Protein AF-A0A7J2SA37-F1 (afdb_monomer_lite)

Radius of gyration: 18.4 Å; chains: 1; bounding box: 46×24×51 Å

Structure (mmCIF, N/CA/C/O backbone):
data_AF-A0A7J2SA37-F1
#
_entry.id   AF-A0A7J2SA37-F1
#
loop_
_atom_site.group_PDB
_atom_site.id
_atom_site.type_symbol
_atom_site.label_atom_id
_atom_site.label_alt_id
_atom_site.label_comp_id
_atom_site.label_asym_id
_atom_site.label_entity_id
_atom_site.label_seq_id
_atom_site.pdbx_PDB_ins_code
_atom_site.Cartn_x
_atom_site.Cartn_y
_atom_site.Cartn_z
_atom_site.occupancy
_atom_site.B_iso_or_equiv
_atom_site.auth_seq_id
_atom_site.auth_comp_id
_atom_site.auth_asym_id
_atom_site.auth_atom_id
_atom_site.pdbx_PDB_model_num
ATOM 1 N N . MET A 1 1 ? 3.143 8.177 12.112 1.00 47.97 1 MET A N 1
ATOM 2 C CA . MET A 1 1 ? 1.695 8.101 11.837 1.00 47.97 1 MET A CA 1
ATOM 3 C C . MET A 1 1 ? 0.975 8.047 13.164 1.00 47.97 1 MET A C 1
ATOM 5 O O . MET A 1 1 ? 1.439 7.339 14.052 1.00 47.97 1 MET A O 1
ATOM 9 N N . ASP A 1 2 ? -0.107 8.806 13.303 1.00 49.06 2 ASP A N 1
ATOM 10 C CA . ASP A 1 2 ? -0.968 8.709 14.479 1.00 49.06 2 ASP A CA 1
ATOM 11 C C . ASP A 1 2 ? -1.621 7.328 14.525 1.00 49.06 2 ASP A C 1
ATOM 13 O O . ASP A 1 2 ? -2.032 6.780 13.500 1.00 49.06 2 ASP A O 1
ATOM 17 N N . LYS A 1 3 ? -1.675 6.737 15.719 1.00 58.62 3 LYS A N 1
ATOM 18 C CA . LYS A 1 3 ? -2.232 5.398 15.917 1.00 58.62 3 LYS A CA 1
ATOM 19 C C . LYS A 1 3 ? -3.742 5.426 15.704 1.00 58.62 3 LYS A C 1
ATOM 21 O O . LYS A 1 3 ? -4.445 6.187 16.369 1.00 58.62 3 LYS A O 1
ATOM 26 N N . ILE A 1 4 ? -4.249 4.572 14.818 1.00 61.50 4 ILE A N 1
ATOM 27 C CA . ILE A 1 4 ? -5.691 4.421 14.601 1.00 61.50 4 ILE A CA 1
ATOM 28 C C . ILE A 1 4 ? -6.201 3.398 15.616 1.00 61.50 4 ILE A C 1
ATOM 30 O O . ILE A 1 4 ? -5.871 2.215 15.529 1.00 61.50 4 ILE A O 1
ATOM 34 N N . ARG A 1 5 ? -6.987 3.860 16.595 1.00 61.25 5 ARG A N 1
ATOM 35 C CA . ARG A 1 5 ? -7.649 2.995 17.580 1.00 61.25 5 ARG A CA 1
ATOM 36 C C . ARG A 1 5 ? -9.047 2.632 17.104 1.00 61.25 5 ARG A C 1
ATOM 38 O O . ARG A 1 5 ? -9.858 3.520 16.844 1.00 61.25 5 ARG A O 1
ATOM 45 N N . ILE A 1 6 ? -9.328 1.336 17.023 1.00 59.97 6 ILE A N 1
ATOM 46 C CA . ILE A 1 6 ? -10.651 0.809 16.670 1.00 59.97 6 ILE A CA 1
ATOM 47 C C . ILE A 1 6 ? -11.215 0.110 17.908 1.00 59.97 6 ILE A C 1
ATOM 49 O O . ILE A 1 6 ? -10.660 -0.902 18.328 1.00 59.97 6 ILE A O 1
ATOM 53 N N . ASP A 1 7 ? -12.290 0.656 18.491 1.00 63.59 7 ASP A N 1
ATOM 54 C CA . ASP A 1 7 ? -12.981 0.098 19.664 1.00 63.59 7 ASP A CA 1
ATOM 55 C C . ASP A 1 7 ? -14.329 -0.528 19.271 1.00 63.59 7 ASP A C 1
ATOM 57 O O . ASP A 1 7 ? -15.308 0.167 18.975 1.00 63.59 7 ASP A O 1
ATOM 61 N N . PHE A 1 8 ? -14.380 -1.861 19.315 1.00 60.81 8 PHE A N 1
ATOM 62 C CA . PHE A 1 8 ? -15.563 -2.659 18.978 1.00 60.81 8 PHE A CA 1
ATOM 63 C C . PHE A 1 8 ? -16.609 -2.759 20.102 1.00 60.81 8 PHE A C 1
ATOM 65 O O . PHE A 1 8 ? -17.672 -3.340 19.892 1.00 60.81 8 PHE A O 1
ATOM 72 N N . THR A 1 9 ? -16.336 -2.227 21.298 1.00 57.56 9 THR A N 1
ATOM 73 C CA . THR A 1 9 ? -17.247 -2.322 22.456 1.00 57.56 9 THR A CA 1
ATOM 74 C C . THR A 1 9 ? -18.183 -1.127 22.612 1.00 57.56 9 THR A C 1
ATOM 76 O O . THR A 1 9 ? -19.143 -1.189 23.386 1.00 57.56 9 THR A O 1
ATOM 79 N N . SER A 1 10 ? -17.964 -0.054 21.847 1.00 58.78 10 SER A N 1
ATOM 80 C CA . SER A 1 10 ? -18.862 1.097 21.858 1.00 58.78 10 SER A CA 1
ATOM 81 C C . SER A 1 10 ? -20.228 0.718 21.265 1.00 58.78 10 SER A C 1
ATOM 83 O O . SER A 1 10 ? -20.351 0.416 20.079 1.00 58.78 10 SER A O 1
ATOM 85 N N . LYS A 1 11 ? -21.282 0.720 22.095 1.00 56.16 11 LYS A N 1
ATOM 86 C CA . LYS A 1 11 ? -22.681 0.598 21.647 1.00 56.16 11 LYS A CA 1
ATOM 87 C C . LYS A 1 11 ? -23.066 1.872 20.890 1.00 56.16 11 LYS A C 1
ATOM 89 O O . LYS A 1 11 ? -23.683 2.771 21.456 1.00 56.16 11 LYS A O 1
ATOM 94 N N . ARG A 1 12 ? -22.627 1.996 19.638 1.00 63.59 12 ARG A N 1
ATOM 95 C CA . ARG A 1 12 ? -22.960 3.147 18.793 1.00 63.59 12 ARG A CA 1
ATOM 96 C C . ARG A 1 12 ? -24.365 2.980 18.229 1.00 63.59 12 ARG A C 1
ATOM 98 O O . ARG A 1 12 ? -24.731 1.903 17.767 1.00 63.59 12 ARG A O 1
ATOM 105 N N . THR A 1 13 ? -25.142 4.058 18.290 1.00 73.50 13 THR A N 1
ATOM 106 C CA . THR A 1 13 ? -26.390 4.198 17.536 1.00 73.50 13 THR A CA 1
ATOM 107 C C . THR A 1 13 ? -26.090 4.131 16.036 1.00 73.50 13 THR A C 1
ATOM 109 O O . THR A 1 13 ? -24.945 4.315 15.625 1.00 73.50 13 THR A O 1
ATOM 112 N N . GLU A 1 14 ? -27.098 3.887 15.205 1.00 72.62 14 GLU A N 1
ATOM 113 C CA . GLU A 1 14 ? -26.954 3.815 13.742 1.00 72.62 14 GLU A CA 1
ATOM 114 C C . GLU A 1 14 ? -26.280 5.079 13.164 1.00 72.62 14 GLU A C 1
ATOM 116 O O . GLU A 1 14 ? -25.298 4.991 12.428 1.00 72.62 14 GLU A O 1
ATOM 121 N N . ALA A 1 15 ? -26.675 6.261 13.652 1.00 74.62 15 ALA A N 1
ATOM 122 C CA . ALA A 1 15 ? -26.016 7.535 13.345 1.00 74.62 15 ALA A CA 1
ATOM 123 C C . ALA A 1 15 ? -24.541 7.592 13.804 1.00 74.62 15 ALA A C 1
ATOM 125 O O . ALA A 1 15 ? -23.693 8.213 13.164 1.00 74.62 15 ALA A O 1
ATOM 126 N N . GLY A 1 16 ? -24.210 6.928 14.914 1.00 73.12 16 GLY A N 1
ATOM 127 C CA . GLY A 1 16 ? -22.840 6.802 15.404 1.00 73.12 16 GLY A CA 1
ATOM 128 C C . GLY A 1 16 ? -21.969 5.886 14.541 1.00 73.12 16 GLY A C 1
ATOM 129 O O . GLY A 1 16 ? -20.765 6.124 14.458 1.00 73.12 16 GLY A O 1
ATOM 130 N N . TRP A 1 17 ? -22.554 4.875 13.893 1.00 75.75 17 TRP A N 1
ATOM 131 C CA . TRP A 1 17 ? -21.869 4.033 12.907 1.00 75.75 17 TRP A CA 1
ATOM 132 C C . TRP A 1 17 ? -21.627 4.774 11.599 1.00 75.75 17 TRP A C 1
ATOM 134 O O . TRP A 1 17 ? -20.517 4.720 11.074 1.00 75.75 17 TRP A O 1
ATOM 144 N N . GLN A 1 18 ? -22.620 5.525 11.126 1.00 78.12 18 GLN A N 1
ATOM 145 C CA . GLN A 1 18 ? -22.490 6.331 9.916 1.00 78.12 18 GLN A CA 1
ATOM 146 C C . GLN A 1 18 ? -21.368 7.366 10.050 1.00 78.12 18 GLN A C 1
ATOM 148 O O . GLN A 1 18 ? -20.489 7.426 9.200 1.00 78.12 18 GLN A O 1
ATOM 153 N N . LYS A 1 19 ? -21.293 8.070 11.189 1.00 77.19 19 LYS A N 1
ATOM 154 C CA . LYS A 1 19 ? -20.197 9.013 11.461 1.00 77.19 19 LYS A CA 1
ATOM 155 C C . LYS A 1 19 ? -18.812 8.352 11.455 1.00 77.19 19 LYS A C 1
ATOM 157 O O . LYS A 1 19 ? -17.853 8.944 10.979 1.00 77.19 19 LYS A O 1
ATOM 162 N N . VAL A 1 20 ? -18.692 7.129 11.979 1.00 73.69 20 VAL A N 1
ATOM 163 C CA . VAL A 1 20 ? -17.417 6.386 11.962 1.00 73.69 20 VAL A CA 1
ATOM 164 C C . VAL A 1 20 ? -17.034 5.986 10.546 1.00 73.69 20 VAL A C 1
ATOM 166 O O . VAL A 1 20 ? -15.860 6.072 10.197 1.00 73.69 20 VAL A O 1
ATOM 169 N N . LEU A 1 21 ? -18.003 5.545 9.744 1.00 76.06 21 LEU A N 1
ATOM 170 C CA . LEU A 1 21 ? -17.773 5.203 8.346 1.00 76.06 21 LEU A CA 1
ATOM 171 C C . LEU A 1 21 ? -17.356 6.433 7.540 1.00 76.06 21 LEU A C 1
ATOM 173 O O . LEU A 1 21 ? -16.376 6.350 6.807 1.00 76.06 21 LEU A O 1
ATOM 177 N N . ASP A 1 22 ? -18.027 7.567 7.723 1.00 82.25 22 ASP A N 1
ATOM 178 C CA . ASP A 1 22 ? -17.674 8.819 7.050 1.00 82.25 22 ASP A CA 1
ATOM 179 C C . ASP A 1 22 ? -16.264 9.282 7.445 1.00 82.25 22 ASP A C 1
ATOM 181 O O . ASP A 1 22 ? -15.434 9.545 6.575 1.00 82.25 22 ASP A O 1
ATOM 185 N N . ASP A 1 23 ? -15.944 9.287 8.745 1.00 78.06 23 ASP A N 1
ATOM 186 C CA . ASP A 1 23 ? -14.606 9.636 9.244 1.00 78.06 23 ASP A CA 1
ATOM 187 C C . ASP A 1 23 ? -13.527 8.668 8.723 1.00 78.06 23 ASP A C 1
ATOM 189 O O . ASP A 1 23 ? -12.392 9.075 8.450 1.00 78.06 23 ASP A O 1
ATOM 193 N N . PHE A 1 24 ? -13.862 7.381 8.592 1.00 75.75 24 PHE A N 1
ATOM 194 C CA . PHE A 1 24 ? -12.977 6.366 8.030 1.00 75.75 24 PHE A CA 1
ATOM 195 C C . PHE A 1 24 ? -12.726 6.627 6.545 1.00 75.75 24 PHE A C 1
ATOM 197 O O . PHE A 1 24 ? -11.572 6.776 6.144 1.00 75.75 24 PHE A O 1
ATOM 204 N N . TRP A 1 25 ? -13.778 6.742 5.733 1.00 77.69 25 TRP A N 1
ATOM 205 C CA . TRP A 1 25 ? -13.654 6.967 4.295 1.00 77.69 25 TRP A CA 1
ATOM 206 C C . TRP A 1 25 ? -12.983 8.298 3.979 1.00 77.69 25 TRP A C 1
ATOM 208 O O . TRP A 1 25 ? -12.125 8.337 3.099 1.00 77.69 25 TRP A O 1
ATOM 218 N N . TYR A 1 26 ? -13.275 9.361 4.727 1.00 82.38 26 TYR A N 1
ATOM 219 C CA . TYR A 1 26 ? -12.621 10.659 4.562 1.00 82.38 26 TYR A CA 1
ATOM 220 C C . TYR A 1 26 ? -11.098 10.576 4.758 1.00 82.38 26 TYR A C 1
ATOM 222 O O . TYR A 1 26 ? -10.339 11.224 4.040 1.00 82.38 26 TYR A O 1
ATOM 230 N N . LYS A 1 27 ? -10.629 9.738 5.690 1.00 77.44 27 LYS A N 1
ATOM 231 C CA . LYS A 1 27 ? -9.192 9.533 5.945 1.00 77.44 27 LYS A CA 1
ATOM 232 C C . LYS A 1 27 ? -8.549 8.524 4.995 1.00 77.44 27 LYS A C 1
ATOM 234 O O . LYS A 1 27 ? -7.390 8.688 4.623 1.00 77.44 27 LYS A O 1
ATOM 239 N N . VAL A 1 28 ? -9.276 7.475 4.620 1.00 77.38 28 VAL A N 1
ATOM 240 C CA . VAL A 1 28 ? -8.749 6.363 3.815 1.00 77.38 28 VAL A CA 1
ATOM 241 C C . VAL A 1 28 ? -8.738 6.690 2.326 1.00 77.38 28 VAL A C 1
ATOM 243 O O . VAL A 1 28 ? -7.785 6.330 1.641 1.00 77.38 28 VAL A O 1
ATOM 246 N N . THR A 1 29 ? -9.737 7.413 1.823 1.00 81.50 29 THR A N 1
ATOM 247 C CA . THR A 1 29 ? -9.878 7.714 0.388 1.00 81.50 29 THR A CA 1
ATOM 248 C C . THR A 1 29 ? -8.672 8.467 -0.190 1.00 81.50 29 THR A C 1
ATOM 250 O O . THR A 1 29 ? -8.140 8.017 -1.204 1.00 81.50 29 THR A O 1
ATOM 253 N N . PRO A 1 30 ? -8.149 9.543 0.434 1.00 83.44 30 PRO A N 1
ATOM 254 C CA . PRO A 1 30 ? -6.953 10.216 -0.079 1.00 83.44 30 PRO A CA 1
ATOM 255 C C . PRO A 1 30 ? -5.742 9.280 -0.129 1.00 83.44 30 PRO A C 1
ATOM 257 O O . PRO A 1 30 ? -5.001 9.265 -1.109 1.00 83.44 30 PRO A O 1
ATOM 260 N N . LYS A 1 31 ? -5.579 8.441 0.902 1.00 81.31 31 LYS A N 1
ATOM 261 C CA . LYS A 1 31 ? -4.493 7.461 0.985 1.00 81.31 31 LYS A CA 1
ATOM 262 C C . LYS A 1 31 ? -4.604 6.399 -0.108 1.00 81.31 31 LYS A C 1
ATOM 264 O O . LYS A 1 31 ? -3.591 6.004 -0.675 1.00 81.31 31 LYS A O 1
ATOM 269 N N . TRP A 1 32 ? -5.824 5.967 -0.419 1.00 79.50 32 TRP A N 1
ATOM 270 C CA . TRP A 1 32 ? -6.110 5.052 -1.519 1.00 79.50 32 TRP A CA 1
ATOM 271 C C . TRP A 1 32 ? -5.697 5.641 -2.875 1.00 79.50 32 TRP A C 1
ATOM 273 O O . TRP A 1 32 ? -4.963 4.995 -3.619 1.00 79.50 32 TRP A O 1
ATOM 283 N N . PHE A 1 33 ? -6.082 6.885 -3.178 1.00 83.62 33 PHE A N 1
ATOM 284 C CA . PHE A 1 33 ? -5.676 7.548 -4.426 1.00 83.62 33 PHE A CA 1
ATOM 285 C C . PHE A 1 33 ? -4.166 7.796 -4.515 1.00 83.62 33 PHE A C 1
ATOM 287 O O . PHE A 1 33 ? -3.577 7.682 -5.592 1.00 83.62 33 PHE A O 1
ATOM 294 N N . GLU A 1 34 ? -3.515 8.089 -3.392 1.00 85.56 34 GLU A N 1
ATOM 295 C CA . GLU A 1 34 ? -2.056 8.196 -3.338 1.00 85.56 34 GLU A CA 1
ATOM 296 C C . GLU A 1 34 ? -1.389 6.854 -3.682 1.00 85.56 34 GLU A C 1
ATOM 298 O O . GLU A 1 34 ? -0.475 6.817 -4.505 1.00 85.56 34 GLU A O 1
ATOM 303 N N . LEU A 1 35 ? -1.892 5.743 -3.132 1.00 82.69 35 LEU A N 1
ATOM 304 C CA . LEU A 1 35 ? -1.406 4.400 -3.460 1.00 82.69 35 LEU A CA 1
ATOM 305 C C . LEU A 1 35 ? -1.613 4.063 -4.941 1.00 82.69 35 LEU A C 1
ATOM 307 O O . LEU A 1 35 ? -0.688 3.561 -5.576 1.00 82.69 35 LEU A O 1
ATOM 311 N N . LEU A 1 36 ? -2.776 4.389 -5.512 1.00 83.38 36 LEU A N 1
ATOM 312 C CA . LEU A 1 36 ? -3.019 4.221 -6.949 1.00 83.38 36 LEU A CA 1
ATOM 313 C C . LEU A 1 36 ? -2.023 5.023 -7.793 1.00 83.38 36 LEU A C 1
ATOM 315 O O . LEU A 1 36 ? -1.507 4.517 -8.785 1.00 83.38 36 LEU A O 1
ATOM 319 N N . THR A 1 37 ? -1.698 6.248 -7.377 1.00 85.94 37 THR A N 1
ATOM 320 C CA . THR A 1 37 ? -0.701 7.079 -8.068 1.00 85.94 37 THR A CA 1
ATOM 321 C C . THR A 1 37 ? 0.676 6.413 -8.059 1.00 85.94 37 THR A C 1
ATOM 323 O O . THR A 1 37 ? 1.364 6.402 -9.078 1.00 85.94 37 THR A O 1
ATOM 326 N N . TRP A 1 38 ? 1.078 5.812 -6.936 1.00 85.44 38 TRP A N 1
ATOM 327 C CA . TRP A 1 38 ? 2.356 5.100 -6.843 1.00 85.44 38 TRP A CA 1
ATOM 328 C C . TRP A 1 38 ? 2.385 3.869 -7.752 1.00 85.44 38 TRP A C 1
ATOM 330 O O . TRP A 1 38 ? 3.399 3.622 -8.400 1.00 85.44 38 TRP A O 1
ATOM 340 N N . VAL A 1 39 ? 1.273 3.134 -7.846 1.00 83.75 39 VAL A N 1
ATOM 341 C CA . VAL A 1 39 ? 1.138 1.986 -8.758 1.00 83.75 39 VAL A CA 1
ATOM 342 C C . VAL A 1 39 ? 1.238 2.419 -10.218 1.00 83.75 39 VAL A C 1
ATOM 344 O O . VAL A 1 39 ? 1.983 1.811 -10.977 1.00 83.75 39 VAL A O 1
ATOM 347 N N . LEU A 1 40 ? 0.581 3.512 -10.606 1.00 85.06 40 LEU A N 1
ATOM 348 C CA . LEU A 1 40 ? 0.684 4.043 -11.970 1.00 85.06 40 LEU A CA 1
ATOM 349 C C . LEU A 1 40 ? 2.119 4.449 -12.331 1.00 85.06 40 LEU A C 1
ATOM 351 O O . LEU A 1 40 ? 2.578 4.189 -13.442 1.00 85.06 40 LEU A O 1
ATOM 355 N N . ILE A 1 41 ? 2.847 5.060 -11.393 1.00 86.88 41 ILE A N 1
ATOM 356 C CA . ILE A 1 41 ? 4.259 5.417 -11.590 1.00 86.88 41 ILE A CA 1
ATOM 357 C C . ILE A 1 41 ? 5.118 4.155 -11.744 1.00 86.88 41 ILE A C 1
ATOM 359 O O . ILE A 1 41 ? 5.953 4.092 -12.647 1.00 86.88 41 ILE A O 1
ATOM 363 N N . LEU A 1 42 ? 4.912 3.151 -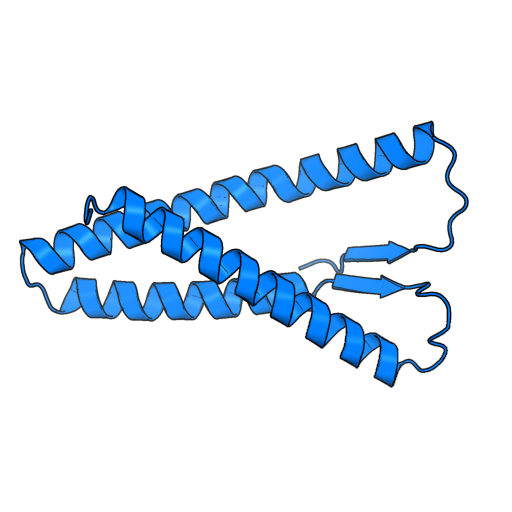10.888 1.00 86.12 42 LEU A N 1
ATOM 364 C CA . LEU A 1 42 ? 5.601 1.860 -10.969 1.00 86.12 42 LEU A CA 1
ATOM 365 C C . LEU A 1 42 ? 5.380 1.181 -12.322 1.00 86.12 42 LEU A C 1
ATOM 367 O O . LEU A 1 42 ? 6.334 0.668 -12.908 1.00 86.12 42 LEU A O 1
ATOM 371 N N . GLU A 1 43 ? 4.162 1.236 -12.850 1.00 83.69 43 GLU A N 1
ATOM 372 C CA . GLU A 1 43 ? 3.862 0.691 -14.171 1.00 83.69 43 GLU A CA 1
ATOM 373 C C . GLU A 1 43 ? 4.497 1.482 -15.303 1.00 83.69 43 GLU A C 1
ATOM 375 O O . GLU A 1 43 ? 5.061 0.888 -16.220 1.00 83.69 43 GLU A O 1
ATOM 380 N N . ALA A 1 44 ? 4.527 2.811 -15.217 1.00 84.88 44 ALA A N 1
ATOM 381 C CA . ALA A 1 44 ? 5.261 3.616 -16.187 1.00 84.88 44 ALA A CA 1
ATOM 382 C C . ALA A 1 44 ? 6.753 3.230 -16.224 1.00 84.88 44 ALA A C 1
ATOM 384 O O . ALA A 1 44 ? 7.326 3.058 -17.303 1.00 84.88 44 ALA A O 1
ATOM 385 N N . PHE A 1 45 ? 7.384 3.030 -15.060 1.00 84.62 45 PHE A N 1
ATOM 386 C CA . PHE A 1 45 ? 8.768 2.555 -14.995 1.00 84.62 45 PHE A CA 1
ATOM 387 C C . PHE A 1 45 ? 8.926 1.131 -15.527 1.00 84.62 45 PHE A C 1
ATOM 389 O O . PHE A 1 45 ? 9.886 0.877 -16.257 1.00 84.62 45 PHE A O 1
ATOM 396 N N . THR A 1 46 ? 7.994 0.229 -15.215 1.00 83.81 46 THR A N 1
ATOM 397 C CA . THR A 1 46 ? 7.990 -1.153 -15.715 1.00 83.81 46 THR A CA 1
ATOM 398 C C . THR A 1 46 ? 7.920 -1.161 -17.238 1.00 83.81 46 THR A C 1
ATOM 400 O O . THR A 1 46 ? 8.824 -1.697 -17.883 1.00 83.81 46 THR A O 1
ATOM 403 N N . TYR A 1 47 ? 6.943 -0.459 -17.813 1.00 83.50 47 TYR A N 1
ATOM 404 C CA . TYR A 1 47 ? 6.761 -0.306 -19.254 1.00 83.50 47 TYR A CA 1
ATOM 405 C C . TYR A 1 47 ? 8.012 0.262 -19.939 1.00 83.50 47 TYR A C 1
ATOM 407 O O . TYR A 1 47 ? 8.470 -0.279 -20.947 1.00 83.50 47 TYR A O 1
ATOM 415 N N . ILE A 1 48 ? 8.621 1.319 -19.388 1.00 85.12 48 ILE A N 1
ATOM 416 C CA . ILE A 1 48 ? 9.873 1.879 -19.928 1.00 85.12 48 ILE A CA 1
ATOM 417 C C . ILE A 1 48 ? 11.008 0.847 -19.833 1.00 85.12 48 ILE A C 1
ATOM 419 O O . ILE A 1 48 ? 11.788 0.671 -20.769 1.00 85.12 48 ILE A O 1
ATOM 423 N N . SER A 1 49 ? 11.116 0.149 -18.706 1.00 83.94 49 SER A N 1
ATOM 424 C CA . SER A 1 49 ? 12.191 -0.813 -18.467 1.00 83.94 49 SER A CA 1
ATOM 425 C C . SER A 1 49 ? 12.149 -2.005 -19.422 1.00 83.94 49 SER A C 1
ATOM 427 O O . SER A 1 49 ? 13.202 -2.503 -19.828 1.00 83.94 49 SER A O 1
ATOM 429 N N . GLU A 1 50 ? 10.947 -2.448 -19.788 1.00 83.56 50 GLU A N 1
ATOM 430 C CA . GLU A 1 50 ? 10.725 -3.602 -20.652 1.00 83.56 50 GLU A CA 1
ATOM 431 C C . GLU A 1 50 ? 10.883 -3.238 -22.125 1.00 83.56 50 GLU A C 1
ATOM 433 O O . GLU A 1 50 ? 11.607 -3.928 -22.840 1.00 83.56 50 GLU A O 1
ATOM 438 N N . ASN A 1 51 ? 10.307 -2.114 -22.562 1.00 87.19 51 ASN A N 1
ATOM 439 C CA . ASN A 1 51 ? 10.376 -1.693 -23.963 1.00 87.19 51 ASN A CA 1
ATOM 440 C C . ASN A 1 51 ? 11.763 -1.197 -24.380 1.00 87.19 51 ASN A C 1
ATOM 442 O O . ASN A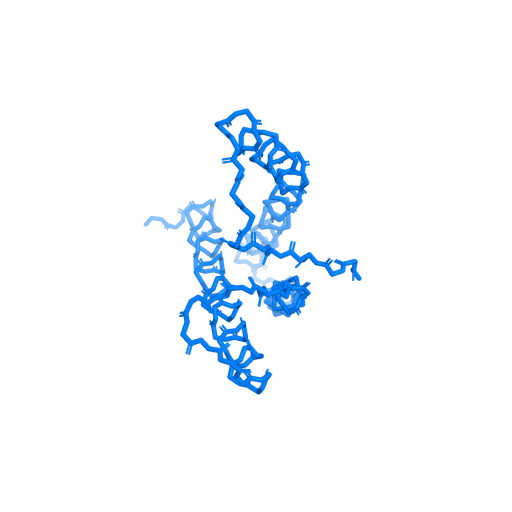 1 51 ? 12.182 -1.414 -25.514 1.00 87.19 51 ASN A O 1
ATOM 446 N N . TYR A 1 52 ? 12.493 -0.547 -23.472 1.00 86.69 52 TYR A N 1
ATOM 447 C CA . TYR A 1 52 ? 13.816 0.013 -23.768 1.00 86.69 52 TYR A CA 1
ATOM 448 C C . TYR A 1 52 ? 14.966 -0.835 -23.201 1.00 86.69 52 TYR A C 1
ATOM 450 O O . TYR A 1 52 ? 16.132 -0.469 -23.341 1.00 86.69 52 TYR A O 1
ATOM 458 N N . ASN A 1 53 ? 14.650 -1.964 -22.553 1.00 84.50 53 ASN A N 1
ATOM 459 C CA . ASN A 1 53 ? 15.588 -2.885 -21.900 1.00 84.50 53 ASN A CA 1
ATOM 460 C C . ASN A 1 53 ? 16.629 -2.193 -20.994 1.00 84.50 53 ASN A C 1
ATOM 462 O O . ASN A 1 53 ? 17.788 -2.601 -20.902 1.00 84.50 53 ASN A O 1
ATOM 466 N N . LEU A 1 54 ? 16.214 -1.122 -20.317 1.00 87.00 54 LEU A N 1
ATOM 467 C CA . LEU A 1 54 ? 17.092 -0.311 -19.481 1.00 87.00 54 LEU A CA 1
ATOM 468 C C . LEU A 1 54 ? 17.229 -0.936 -18.086 1.00 87.00 54 LEU A C 1
ATOM 470 O O . LEU A 1 54 ? 16.236 -1.233 -17.423 1.00 87.00 54 LEU A O 1
ATOM 474 N N . LEU A 1 55 ? 18.465 -1.090 -17.604 1.00 87.31 55 LEU A N 1
ATOM 475 C CA . LEU A 1 55 ? 18.752 -1.674 -16.287 1.00 87.31 55 LEU A CA 1
ATOM 476 C C . LEU A 1 55 ? 18.316 -0.760 -15.127 1.00 87.31 55 LEU A C 1
ATOM 478 O O . LEU A 1 55 ? 17.770 -1.236 -14.134 1.00 87.31 55 LEU A O 1
ATOM 482 N N . LEU A 1 56 ? 18.539 0.554 -15.252 1.00 86.19 56 LEU A N 1
ATOM 483 C CA . LEU A 1 56 ? 18.254 1.516 -14.180 1.00 86.19 56 LEU A CA 1
ATOM 484 C C . LEU A 1 56 ? 16.759 1.531 -13.800 1.00 86.19 56 LEU A C 1
ATOM 486 O O . LEU A 1 56 ? 16.456 1.368 -12.618 1.00 86.19 56 LEU A O 1
ATOM 490 N N . PRO A 1 57 ? 15.813 1.631 -14.759 1.00 82.69 57 PRO A N 1
ATOM 491 C CA . PRO A 1 57 ? 14.386 1.531 -14.467 1.00 82.69 57 PRO A CA 1
ATOM 492 C C . PRO A 1 57 ? 13.985 0.200 -13.823 1.00 82.69 57 PRO A C 1
ATOM 494 O O . PRO A 1 57 ? 13.150 0.213 -12.925 1.00 82.69 57 PRO A O 1
ATOM 497 N N . LYS A 1 58 ? 14.610 -0.936 -14.184 1.00 79.94 58 LYS A N 1
ATOM 498 C CA . LYS A 1 58 ? 14.341 -2.233 -13.524 1.00 79.94 58 LYS A CA 1
ATOM 499 C C . LYS A 1 58 ? 14.710 -2.201 -12.041 1.00 79.94 58 LYS A C 1
ATOM 501 O O . LYS A 1 58 ? 13.926 -2.641 -11.203 1.00 79.94 58 LYS A O 1
ATOM 506 N N . ILE A 1 59 ? 15.877 -1.643 -11.707 1.00 87.88 59 ILE A N 1
ATOM 507 C CA . ILE A 1 59 ? 16.333 -1.508 -10.315 1.00 87.88 59 ILE A CA 1
ATOM 508 C C . ILE A 1 59 ? 15.409 -0.567 -9.535 1.00 87.88 59 ILE A C 1
ATOM 510 O O . ILE A 1 59 ? 14.969 -0.912 -8.438 1.00 87.88 59 ILE A O 1
ATOM 514 N N . VAL A 1 60 ? 15.079 0.595 -10.108 1.00 87.94 60 VAL A N 1
ATOM 515 C CA . VAL A 1 60 ? 14.175 1.577 -9.485 1.00 87.94 60 VAL A CA 1
ATOM 516 C C . VAL A 1 60 ? 12.794 0.969 -9.241 1.00 87.94 60 VAL A C 1
ATOM 518 O O . VAL A 1 60 ? 12.238 1.145 -8.159 1.00 87.94 60 VAL A O 1
ATOM 521 N N . THR A 1 61 ? 12.275 0.205 -10.202 1.00 84.50 61 THR A N 1
ATOM 522 C CA . THR A 1 61 ? 10.992 -0.502 -10.095 1.00 84.50 61 THR A CA 1
ATOM 523 C C . THR A 1 61 ? 11.025 -1.527 -8.964 1.00 84.50 61 THR A C 1
ATOM 525 O O . THR A 1 61 ? 10.179 -1.486 -8.074 1.00 84.50 61 THR A O 1
ATOM 528 N N . ALA A 1 62 ? 12.039 -2.398 -8.927 1.00 83.12 62 ALA A N 1
ATOM 529 C CA . ALA A 1 62 ? 12.177 -3.421 -7.887 1.00 83.12 62 ALA A CA 1
ATOM 530 C C . ALA A 1 62 ? 12.320 -2.819 -6.476 1.00 83.12 62 ALA A C 1
ATOM 532 O O . ALA A 1 62 ? 11.685 -3.284 -5.521 1.00 83.12 62 ALA A O 1
ATOM 533 N N . PHE A 1 63 ? 13.116 -1.754 -6.339 1.00 89.81 63 PHE A N 1
ATOM 534 C CA . PHE A 1 63 ? 13.258 -1.028 -5.078 1.00 89.81 63 PHE A CA 1
ATOM 535 C C . PHE A 1 63 ? 11.936 -0.383 -4.651 1.00 89.81 63 PHE A C 1
ATOM 537 O O . PHE A 1 63 ? 11.527 -0.525 -3.501 1.00 89.81 63 PHE A O 1
ATOM 544 N N . SER A 1 64 ? 11.242 0.278 -5.575 1.00 86.19 64 SER A N 1
ATOM 545 C CA . SER A 1 64 ? 9.984 0.977 -5.297 1.00 86.19 64 SER A CA 1
ATOM 546 C C . SER A 1 64 ? 8.862 0.006 -4.910 1.00 86.19 64 SER A C 1
ATOM 548 O O . SER A 1 64 ? 8.124 0.273 -3.965 1.00 86.19 64 SER A O 1
ATOM 550 N N . TYR A 1 65 ? 8.793 -1.168 -5.545 1.00 81.12 65 TYR A N 1
ATOM 551 C CA . TYR A 1 65 ? 7.901 -2.260 -5.145 1.00 81.12 65 TYR A CA 1
ATOM 552 C C . TYR A 1 65 ? 8.191 -2.753 -3.718 1.00 81.12 65 TYR A C 1
ATOM 554 O O . TYR A 1 65 ? 7.279 -2.915 -2.906 1.00 81.12 65 TYR A O 1
ATOM 562 N N . THR A 1 66 ? 9.470 -2.919 -3.375 1.00 82.00 66 THR A N 1
ATOM 563 C CA . THR A 1 66 ? 9.895 -3.306 -2.020 1.00 82.00 66 THR A CA 1
ATOM 564 C C . THR A 1 66 ? 9.543 -2.225 -0.991 1.00 82.00 66 THR A C 1
ATOM 566 O O . THR A 1 66 ? 9.010 -2.524 0.079 1.00 82.00 66 THR A O 1
ATOM 569 N N . ALA A 1 67 ? 9.790 -0.954 -1.316 1.00 86.88 67 ALA A N 1
ATOM 570 C CA . ALA A 1 67 ? 9.456 0.181 -0.464 1.00 86.88 67 ALA A CA 1
ATOM 571 C C . ALA A 1 67 ? 7.940 0.304 -0.244 1.00 86.88 67 ALA A C 1
ATOM 573 O O . ALA A 1 67 ? 7.514 0.535 0.887 1.00 86.88 67 ALA A O 1
ATOM 574 N N . LEU A 1 68 ? 7.126 0.080 -1.282 1.00 82.88 68 LEU A N 1
ATOM 575 C CA . LEU A 1 68 ? 5.666 0.054 -1.182 1.00 82.88 68 LEU A CA 1
ATOM 576 C C . LEU A 1 68 ? 5.195 -1.051 -0.227 1.00 82.88 68 LEU A C 1
ATOM 578 O O . LEU A 1 68 ? 4.356 -0.794 0.634 1.00 82.88 68 LEU A O 1
ATOM 582 N N . PHE A 1 69 ? 5.776 -2.251 -0.303 1.00 78.81 69 PHE A N 1
ATOM 583 C CA . PHE A 1 69 ? 5.470 -3.328 0.643 1.00 78.81 69 PHE A CA 1
ATOM 584 C C . PHE A 1 69 ? 5.767 -2.924 2.098 1.00 78.81 69 PHE A C 1
ATOM 586 O O . PHE A 1 69 ? 4.902 -3.063 2.965 1.00 78.81 69 PHE A O 1
ATOM 593 N N . PHE A 1 70 ? 6.951 -2.368 2.377 1.00 80.50 70 PHE A N 1
ATOM 594 C CA . PHE A 1 70 ? 7.293 -1.884 3.723 1.00 80.50 70 PHE A CA 1
ATOM 595 C C . PHE A 1 70 ? 6.410 -0.717 4.176 1.00 80.50 70 PHE A C 1
ATOM 597 O O . PHE A 1 70 ? 6.063 -0.619 5.356 1.00 80.50 70 PHE A O 1
ATOM 604 N N . TYR A 1 71 ? 6.018 0.153 3.248 1.00 82.06 71 TYR A N 1
ATOM 605 C CA . TYR A 1 71 ? 5.110 1.256 3.517 1.00 82.06 71 TYR A CA 1
ATOM 606 C C . TYR A 1 71 ? 3.730 0.755 3.958 1.00 82.06 71 TYR A C 1
ATOM 608 O O . TYR A 1 71 ? 3.218 1.197 4.990 1.00 82.06 71 TYR A O 1
ATOM 616 N N . LEU A 1 72 ? 3.169 -0.225 3.243 1.00 76.44 72 LEU A N 1
ATOM 617 C CA . LEU A 1 72 ? 1.917 -0.876 3.625 1.00 76.44 72 LEU A CA 1
ATOM 618 C C . LEU A 1 72 ? 2.042 -1.531 5.002 1.00 76.44 72 LEU A C 1
ATOM 620 O O . LEU A 1 72 ? 1.234 -1.239 5.882 1.00 76.44 72 LEU A O 1
ATOM 624 N N . GLN A 1 73 ? 3.104 -2.308 5.240 1.00 73.44 73 GLN A N 1
ATOM 625 C CA . GLN A 1 73 ? 3.364 -2.894 6.561 1.00 73.44 73 GLN A CA 1
ATOM 626 C C . GLN A 1 73 ? 3.340 -1.822 7.663 1.00 73.44 73 GLN A C 1
ATOM 628 O O . GLN A 1 73 ? 2.645 -1.987 8.662 1.00 73.44 73 GLN A O 1
ATOM 633 N N . SER A 1 74 ? 4.015 -0.687 7.464 1.00 74.94 74 SER A N 1
ATOM 634 C CA . SER A 1 74 ? 4.041 0.425 8.426 1.00 74.94 74 SER A CA 1
ATOM 635 C C . SER A 1 74 ? 2.655 1.035 8.697 1.00 74.94 74 SER A C 1
ATOM 637 O O . SER A 1 74 ? 2.300 1.280 9.857 1.00 74.94 74 SER A O 1
ATOM 639 N N . ILE A 1 75 ? 1.829 1.221 7.657 1.00 70.88 75 ILE A N 1
ATOM 640 C CA . ILE A 1 75 ? 0.443 1.697 7.810 1.00 70.88 75 ILE A CA 1
ATOM 641 C C . ILE A 1 75 ? -0.334 0.757 8.727 1.00 70.88 75 ILE A C 1
ATOM 643 O O . ILE A 1 75 ? -0.946 1.201 9.700 1.00 70.88 75 ILE A O 1
ATOM 647 N N . PHE A 1 76 ? -0.295 -0.542 8.449 1.00 66.31 76 PHE A N 1
ATOM 648 C CA . PHE A 1 76 ? -1.113 -1.492 9.187 1.00 66.31 76 PHE A CA 1
ATOM 649 C C . PHE A 1 76 ? -0.545 -1.809 10.581 1.00 66.31 76 PHE A C 1
ATOM 651 O O . PHE A 1 76 ? -1.310 -2.078 11.506 1.00 66.31 76 PHE A O 1
ATOM 658 N N . TYR A 1 77 ? 0.766 -1.680 10.799 1.00 66.94 77 TYR A N 1
ATOM 659 C CA . TYR A 1 77 ? 1.361 -1.688 12.145 1.00 66.94 77 TYR A CA 1
ATOM 660 C C . TYR A 1 77 ? 0.859 -0.538 13.031 1.00 66.94 77 TYR A C 1
ATOM 662 O O . TYR A 1 77 ? 0.895 -0.640 14.258 1.00 66.94 77 TYR A O 1
ATOM 670 N N . SER A 1 78 ? 0.381 0.551 12.427 1.00 65.38 78 SER A N 1
ATOM 671 C CA . SER A 1 78 ? -0.149 1.716 13.143 1.00 65.38 78 SER A CA 1
ATOM 672 C C . SER A 1 78 ? -1.592 1.520 13.641 1.00 65.38 78 SER A C 1
ATOM 674 O O . SER A 1 78 ? -2.133 2.409 14.304 1.00 65.38 78 SER A O 1
ATOM 676 N N . ILE A 1 79 ? -2.226 0.379 13.338 1.00 64.31 79 ILE A N 1
ATOM 677 C CA . ILE A 1 79 ? -3.608 0.068 13.722 1.00 64.31 79 ILE A CA 1
ATOM 678 C C . ILE A 1 79 ? -3.611 -0.750 15.021 1.00 64.31 79 ILE A C 1
ATOM 680 O O . ILE A 1 79 ? -3.154 -1.894 15.081 1.00 64.31 79 ILE A O 1
ATOM 684 N N . GLU A 1 80 ? -4.150 -0.166 16.089 1.00 63.22 80 GLU A N 1
ATOM 685 C CA . GLU A 1 80 ? -4.339 -0.839 17.376 1.00 63.22 80 GLU A CA 1
ATOM 686 C C . GLU A 1 80 ? -5.813 -1.248 17.513 1.00 63.22 80 GLU A C 1
ATOM 688 O O . GLU A 1 80 ? -6.696 -0.416 17.727 1.00 63.22 80 GLU A O 1
ATOM 693 N N . PHE A 1 81 ? -6.090 -2.549 17.376 1.00 62.22 81 PHE A N 1
ATOM 694 C CA . PHE A 1 81 ? -7.427 -3.102 17.594 1.00 62.22 81 PHE A CA 1
ATOM 695 C C . PHE A 1 81 ? -7.688 -3.281 19.099 1.00 62.22 81 PHE A C 1
ATOM 697 O O . PHE A 1 81 ? -7.066 -4.120 19.763 1.00 62.22 81 PHE A O 1
ATOM 704 N N . GLU A 1 82 ? -8.627 -2.512 19.647 1.00 57.22 82 GLU A N 1
ATOM 705 C CA . GLU A 1 82 ? -9.081 -2.600 21.037 1.00 57.22 82 GLU A CA 1
ATOM 706 C C . GLU A 1 82 ? -10.489 -3.226 21.106 1.00 57.22 82 GLU A C 1
ATOM 708 O O . GLU A 1 82 ? -11.292 -3.132 20.184 1.00 57.22 82 GLU A O 1
ATOM 713 N N . GLY A 1 83 ? -10.801 -3.938 22.195 1.00 53.47 83 GLY A N 1
ATOM 714 C CA . GLY A 1 83 ? -12.159 -4.463 22.409 1.00 53.47 83 GLY A CA 1
ATOM 715 C C . GLY A 1 83 ? -12.550 -5.756 21.669 1.00 53.47 83 GLY A C 1
ATOM 716 O O . GLY A 1 83 ? -13.727 -6.102 21.671 1.00 53.47 83 GLY A O 1
ATOM 717 N N . LEU A 1 84 ? -11.610 -6.517 21.085 1.00 60.72 84 LEU A N 1
ATOM 718 C CA . LEU A 1 84 ? -11.916 -7.830 20.485 1.00 60.72 84 LEU A CA 1
ATOM 719 C C . LEU A 1 84 ? -12.545 -8.798 21.519 1.00 60.72 84 LEU A C 1
ATOM 721 O O . LEU A 1 84 ? -11.903 -9.107 22.537 1.00 60.72 84 LEU A O 1
ATOM 725 N N . PRO A 1 85 ? -13.76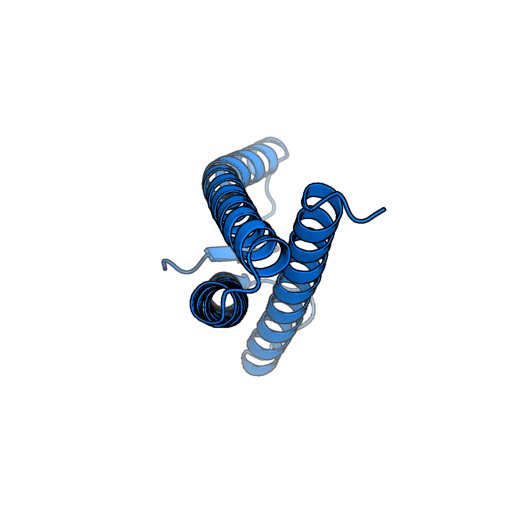7 -9.320 21.283 1.00 48.47 85 PRO A N 1
ATOM 726 C CA . PRO A 1 85 ? -14.423 -10.225 22.218 1.00 48.47 85 PRO A CA 1
ATOM 727 C C . PRO A 1 85 ? -13.604 -11.520 22.353 1.00 48.47 85 PRO A C 1
ATOM 729 O O . PRO A 1 85 ? -13.268 -12.158 21.361 1.00 48.47 85 PRO A O 1
ATOM 732 N N . LYS A 1 86 ? -13.299 -11.910 23.602 1.00 56.66 86 LYS A N 1
ATOM 733 C CA . LYS A 1 86 ? -12.524 -13.101 24.043 1.00 56.66 86 LYS A CA 1
ATOM 734 C C . LYS A 1 86 ? -10.989 -12.984 24.150 1.00 56.66 86 LYS A C 1
ATOM 736 O O . LYS A 1 86 ? -10.375 -13.932 24.639 1.00 56.66 86 LYS A O 1
ATOM 741 N N . ILE A 1 87 ? -10.344 -11.853 23.833 1.00 57.50 87 ILE A N 1
ATOM 742 C CA . ILE A 1 87 ? -8.872 -11.720 23.965 1.00 57.50 87 ILE A CA 1
ATOM 743 C C . ILE A 1 87 ? -8.491 -10.725 25.075 1.00 57.50 87 ILE A C 1
ATOM 745 O O . ILE A 1 87 ? -8.404 -9.519 24.857 1.00 57.50 87 ILE A O 1
ATOM 749 N N . LYS A 1 88 ? -8.227 -11.235 26.288 1.00 59.25 88 LYS A N 1
ATOM 750 C CA . LYS A 1 88 ? -7.820 -10.418 27.455 1.00 59.25 88 LYS A CA 1
ATOM 751 C C . LYS A 1 88 ? -6.308 -10.123 27.531 1.00 59.25 88 LYS A C 1
ATOM 753 O O . LYS A 1 88 ? -5.915 -9.172 28.193 1.00 59.25 88 LYS A O 1
ATOM 758 N N . SER A 1 89 ? -5.457 -10.897 26.848 1.00 64.88 89 SER A N 1
ATOM 759 C CA . SER A 1 89 ? -3.987 -10.759 26.906 1.00 64.88 89 SER A CA 1
ATOM 760 C C . SER A 1 89 ? -3.454 -9.722 25.905 1.00 64.88 89 SER A C 1
ATOM 762 O O . SER A 1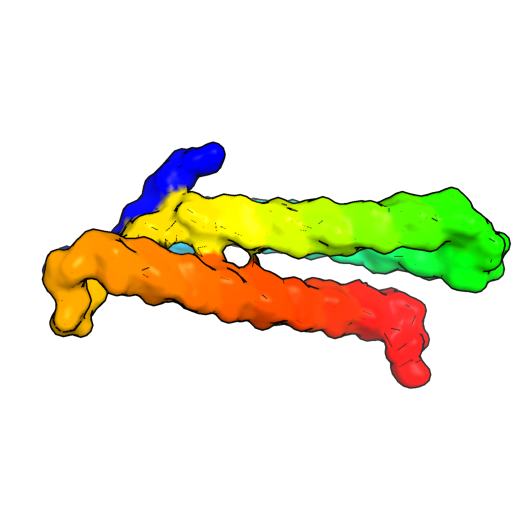 89 ? -3.767 -9.805 24.715 1.00 64.88 89 SER A O 1
ATOM 764 N N . SER A 1 90 ? -2.615 -8.776 26.357 1.00 63.41 90 SER A N 1
ATOM 765 C CA . SER A 1 90 ? -2.046 -7.717 25.498 1.00 63.41 90 SER A CA 1
ATOM 766 C C . SER A 1 90 ? -1.122 -8.267 24.404 1.00 63.41 90 SER A C 1
ATOM 768 O O . SER A 1 90 ? -1.110 -7.746 23.289 1.00 63.41 90 SER A O 1
ATOM 770 N N . PHE A 1 91 ? -0.423 -9.374 24.677 1.00 66.50 91 PHE A N 1
ATOM 771 C CA . PHE A 1 91 ? 0.433 -10.045 23.699 1.00 66.50 91 PHE A CA 1
ATOM 772 C C . PHE A 1 91 ? -0.385 -10.640 22.547 1.00 66.50 91 PHE A C 1
ATOM 774 O O . PHE A 1 91 ? -0.053 -10.442 21.382 1.00 66.50 91 PHE A O 1
ATOM 781 N N . ARG A 1 92 ? -1.515 -11.295 22.855 1.00 65.88 92 ARG A N 1
ATOM 782 C CA . ARG A 1 92 ? -2.415 -11.849 21.830 1.00 65.88 92 ARG A CA 1
ATOM 783 C C . ARG A 1 92 ? -3.098 -10.757 21.006 1.00 65.88 92 ARG A C 1
ATOM 785 O O . ARG A 1 92 ? -3.269 -10.946 19.811 1.00 65.88 92 ARG A O 1
ATOM 792 N N . LYS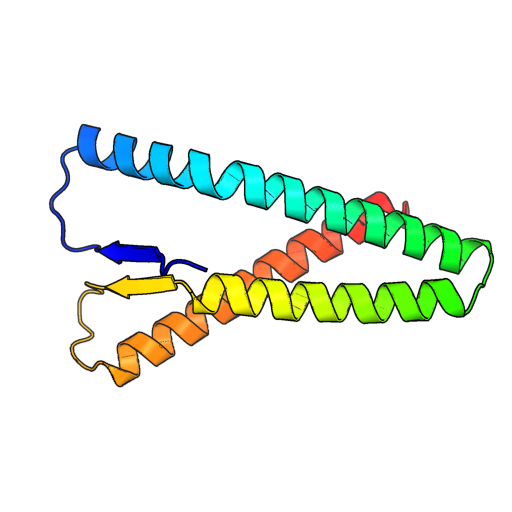 A 1 93 ? -3.436 -9.607 21.604 1.00 65.94 93 LYS A N 1
ATOM 793 C CA . LYS A 1 93 ? -3.959 -8.447 20.856 1.00 65.94 93 LYS A CA 1
ATOM 794 C C . LYS A 1 93 ? -2.940 -7.917 19.845 1.00 65.94 93 LYS A C 1
ATOM 796 O O . LYS A 1 93 ? -3.297 -7.679 18.697 1.00 65.94 93 LYS A O 1
ATOM 801 N N . ARG A 1 94 ? -1.668 -7.799 20.248 1.00 65.81 94 ARG A N 1
ATOM 802 C CA . ARG A 1 94 ? -0.578 -7.417 19.335 1.00 65.81 94 ARG A CA 1
ATOM 803 C C . ARG A 1 94 ? -0.366 -8.452 18.237 1.00 65.81 94 ARG A C 1
ATOM 805 O O . ARG A 1 94 ? -0.292 -8.068 17.082 1.00 65.81 94 ARG A O 1
ATOM 812 N N . ALA A 1 95 ? -0.332 -9.741 18.576 1.00 67.94 95 ALA A N 1
ATOM 813 C CA . ALA A 1 95 ? -0.171 -10.809 17.591 1.00 67.94 95 ALA A CA 1
ATOM 814 C C . ALA A 1 95 ? -1.324 -10.847 16.574 1.00 67.94 95 ALA A C 1
ATOM 816 O O . ALA A 1 95 ? -1.081 -10.982 15.383 1.00 67.94 95 ALA A O 1
ATOM 817 N N . VAL A 1 96 ? -2.572 -10.673 17.018 1.00 69.00 96 VAL A N 1
ATOM 818 C CA . VAL A 1 96 ? -3.732 -10.625 16.116 1.00 69.00 96 VAL A CA 1
ATOM 819 C C . VAL A 1 96 ? -3.712 -9.369 15.250 1.00 69.00 96 VAL A C 1
ATOM 821 O O . VAL A 1 96 ? -3.958 -9.483 14.055 1.00 69.00 96 VAL A O 1
ATOM 824 N N . SER A 1 97 ? -3.363 -8.203 15.810 1.00 65.38 97 SER A N 1
ATOM 825 C CA . SER A 1 97 ? -3.172 -6.992 15.004 1.00 65.38 97 SER A CA 1
ATOM 826 C C . SER A 1 97 ? -2.101 -7.217 13.940 1.00 65.38 97 SER A C 1
ATOM 828 O O . SER A 1 97 ? -2.376 -7.035 12.767 1.00 65.38 97 SER A O 1
ATOM 830 N N . LEU A 1 98 ? -0.935 -7.752 14.314 1.00 69.19 98 LEU A N 1
ATOM 831 C CA . LEU A 1 98 ? 0.141 -8.094 13.380 1.00 69.19 98 LEU A CA 1
ATOM 832 C C . LEU A 1 98 ? -0.314 -9.023 12.255 1.00 69.19 98 LEU A C 1
ATOM 834 O O . LEU A 1 98 ? 0.004 -8.781 11.095 1.00 69.19 98 LEU A O 1
ATOM 838 N N . VAL A 1 99 ? -1.062 -10.075 12.590 1.00 75.19 99 VAL A N 1
ATOM 839 C CA . VAL A 1 99 ? -1.555 -11.046 11.607 1.00 75.19 99 VAL A CA 1
ATOM 840 C C . VAL A 1 99 ? -2.574 -10.405 10.666 1.00 75.19 99 VAL A C 1
ATOM 842 O O . VAL A 1 99 ? -2.456 -10.571 9.456 1.00 75.19 99 VAL A O 1
ATOM 845 N N . ILE A 1 100 ? -3.539 -9.643 11.190 1.00 71.44 100 ILE A N 1
ATOM 846 C CA . ILE A 1 100 ? -4.556 -8.950 10.382 1.00 71.44 100 ILE A CA 1
ATOM 847 C C . ILE A 1 100 ? -3.903 -7.884 9.501 1.00 71.44 100 ILE A C 1
ATOM 849 O O . ILE A 1 100 ? -4.201 -7.795 8.316 1.00 71.44 100 ILE A O 1
ATOM 853 N N . SER A 1 101 ? -2.975 -7.116 10.057 1.00 69.19 101 SER A N 1
ATOM 854 C CA . SER A 1 101 ? -2.209 -6.086 9.365 1.00 69.19 101 SER A CA 1
ATOM 855 C C . SER A 1 101 ? -1.332 -6.662 8.259 1.00 69.19 101 SER A C 1
ATOM 857 O O . SER A 1 101 ? -1.298 -6.121 7.154 1.00 69.19 101 SER A O 1
ATOM 859 N N . GLY A 1 102 ? -0.675 -7.794 8.520 1.00 72.19 102 GLY A N 1
ATOM 860 C CA . GLY A 1 102 ? 0.085 -8.536 7.519 1.00 72.19 102 GLY A CA 1
ATOM 861 C C . GLY A 1 102 ? -0.809 -9.086 6.406 1.00 72.19 102 GLY A C 1
ATOM 862 O O . GLY A 1 102 ? -0.482 -8.917 5.234 1.00 72.19 102 GLY A O 1
ATOM 863 N N . LEU A 1 103 ? -1.963 -9.668 6.756 1.00 77.56 103 LEU A N 1
ATOM 864 C CA . LEU A 1 103 ? -2.965 -10.150 5.798 1.00 77.56 103 LEU A CA 1
ATOM 865 C C . LEU A 1 103 ? -3.513 -9.019 4.926 1.00 77.56 103 LEU A C 1
ATOM 867 O O . LEU A 1 103 ? -3.540 -9.158 3.709 1.00 77.56 103 LEU A O 1
ATOM 871 N N . LEU A 1 104 ? -3.900 -7.891 5.521 1.00 74.81 104 LEU A N 1
ATOM 872 C CA . LEU A 1 104 ? -4.400 -6.726 4.790 1.00 74.81 104 LEU A CA 1
ATOM 873 C C . LEU A 1 104 ? -3.326 -6.132 3.879 1.00 74.81 104 LEU A C 1
ATOM 875 O O . LEU A 1 104 ? -3.616 -5.840 2.723 1.00 74.81 104 LEU A O 1
ATOM 879 N N . SER A 1 105 ? -2.085 -6.020 4.363 1.00 74.62 105 SER A N 1
ATOM 880 C CA . SER A 1 105 ? -0.948 -5.590 3.539 1.00 74.62 105 SER A CA 1
ATOM 881 C C . SER A 1 105 ? -0.750 -6.519 2.348 1.00 74.62 105 SER A C 1
ATOM 883 O O . SER A 1 105 ? -0.539 -6.048 1.237 1.00 74.62 105 SER A O 1
ATOM 885 N N . TYR A 1 106 ? -0.822 -7.833 2.571 1.00 74.50 106 TYR A N 1
ATOM 886 C CA . TYR A 1 106 ? -0.620 -8.837 1.532 1.00 74.50 106 TYR A CA 1
ATOM 887 C C . TYR A 1 106 ? -1.755 -8.846 0.503 1.00 74.50 106 TYR A C 1
ATOM 889 O O . TYR A 1 106 ? -1.488 -8.862 -0.694 1.00 74.50 106 TYR A O 1
ATOM 897 N N . VAL A 1 107 ? -3.013 -8.775 0.943 1.00 79.75 107 VAL A N 1
ATOM 898 C CA . VAL A 1 107 ? -4.174 -8.681 0.045 1.00 79.75 107 VAL A CA 1
ATOM 899 C C . VAL A 1 107 ? -4.109 -7.397 -0.773 1.00 79.75 107 VAL A C 1
ATOM 901 O O . VAL A 1 107 ? -4.265 -7.439 -1.989 1.00 79.75 107 VAL A O 1
ATOM 904 N N . LEU A 1 108 ? -3.825 -6.264 -0.130 1.00 78.19 108 LEU A N 1
ATOM 905 C CA . LEU A 1 108 ? -3.696 -4.985 -0.819 1.00 78.19 108 LEU A CA 1
ATOM 906 C C . LEU A 1 108 ? -2.530 -5.004 -1.812 1.00 78.19 108 LEU A C 1
ATOM 908 O O . LEU A 1 108 ? -2.669 -4.523 -2.928 1.00 78.19 108 LEU A O 1
ATOM 912 N N . TRP A 1 109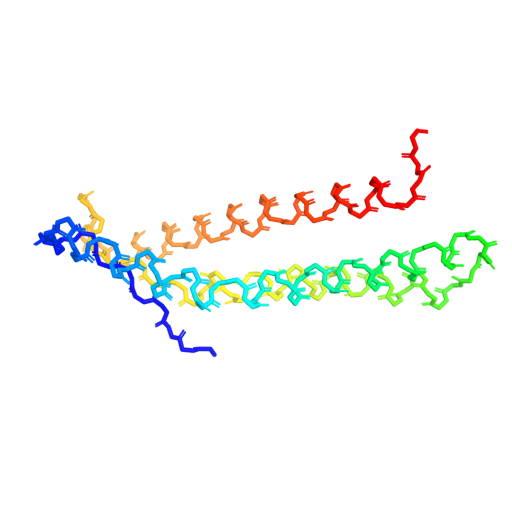 ? -1.408 -5.615 -1.436 1.00 76.81 109 TRP A N 1
ATOM 913 C CA . TRP A 1 109 ? -0.284 -5.843 -2.334 1.00 76.81 109 TRP A CA 1
ATOM 914 C C . TRP A 1 109 ? -0.674 -6.672 -3.562 1.00 76.81 109 TRP A C 1
ATOM 916 O O . TRP A 1 109 ? -0.321 -6.295 -4.675 1.00 76.81 109 TRP A O 1
ATOM 926 N N . LEU A 1 110 ? -1.416 -7.770 -3.379 1.00 80.81 110 LEU A N 1
ATOM 927 C CA . LEU A 1 110 ? -1.898 -8.591 -4.492 1.00 80.81 110 LEU A CA 1
ATOM 928 C C . LEU A 1 110 ? -2.805 -7.789 -5.426 1.00 80.81 110 LEU A C 1
ATOM 930 O O . LEU A 1 110 ? -2.588 -7.818 -6.630 1.00 80.81 110 LEU A O 1
ATOM 934 N N . VAL A 1 111 ? -3.760 -7.034 -4.878 1.00 82.69 111 VAL A N 1
ATOM 935 C CA . VAL A 1 111 ? -4.661 -6.187 -5.675 1.00 82.69 111 VAL A CA 1
ATOM 936 C C . VAL A 1 111 ? -3.878 -5.133 -6.453 1.00 82.69 111 VAL A C 1
ATOM 938 O O . VAL A 1 111 ? -4.105 -4.962 -7.645 1.00 82.69 111 VAL A O 1
ATOM 941 N N . LEU A 1 112 ? -2.935 -4.442 -5.806 1.00 77.31 112 LEU A N 1
ATOM 942 C CA . LEU A 1 112 ? -2.131 -3.418 -6.473 1.00 77.31 112 LEU A CA 1
ATOM 943 C C . LEU A 1 112 ? -1.239 -4.020 -7.557 1.00 77.31 112 LEU A C 1
ATOM 945 O O . LEU A 1 112 ? -1.108 -3.413 -8.611 1.00 77.31 112 LEU A O 1
ATOM 949 N N . ARG A 1 113 ? -0.662 -5.203 -7.319 1.00 73.81 113 ARG A N 1
ATOM 950 C CA . ARG A 1 113 ? 0.138 -5.929 -8.309 1.00 73.81 113 ARG A CA 1
ATOM 951 C C . ARG A 1 113 ? -0.703 -6.377 -9.504 1.00 73.81 113 ARG A C 1
ATOM 953 O O . ARG A 1 113 ? -0.222 -6.277 -10.626 1.00 73.81 113 ARG A O 1
ATOM 960 N N . GLU A 1 114 ? -1.919 -6.864 -9.272 1.00 81.88 114 GLU A N 1
ATOM 961 C CA . GLU A 1 114 ? -2.821 -7.289 -10.347 1.00 81.88 114 GLU A CA 1
ATOM 962 C C . GLU A 1 114 ? -3.261 -6.093 -11.195 1.00 81.88 114 GLU A C 1
ATOM 964 O O . GLU A 1 114 ? -3.155 -6.135 -12.415 1.00 81.88 114 GLU A O 1
ATOM 969 N N . LEU A 1 115 ? -3.637 -4.983 -10.549 1.00 77.94 115 LEU A N 1
ATOM 970 C CA . LEU A 1 115 ? -3.941 -3.724 -11.236 1.00 77.94 115 LEU A CA 1
ATOM 971 C C . LEU A 1 115 ? -2.755 -3.238 -12.069 1.00 77.94 115 LEU A C 1
ATOM 973 O O . LEU A 1 115 ? -2.931 -2.803 -13.202 1.00 77.94 115 LEU A O 1
ATOM 977 N N . ALA A 1 116 ? -1.548 -3.322 -11.512 1.00 71.94 116 ALA A N 1
ATOM 978 C CA . ALA A 1 116 ? -0.318 -3.012 -12.225 1.00 71.94 116 ALA A CA 1
ATOM 979 C C . ALA A 1 116 ? -0.169 -3.881 -13.487 1.00 71.94 116 ALA A C 1
ATOM 981 O O . ALA A 1 116 ? 0.020 -3.371 -14.590 1.00 71.94 116 ALA A O 1
ATOM 982 N N . PHE A 1 117 ? -0.331 -5.195 -13.333 1.00 73.25 117 PHE A N 1
ATOM 983 C CA . PHE A 1 117 ? -0.203 -6.152 -14.425 1.00 73.25 117 PHE A CA 1
ATOM 984 C C . PHE A 1 117 ? -1.243 -5.927 -15.534 1.00 73.25 117 PHE A C 1
ATOM 986 O O . PHE A 1 117 ? -0.861 -5.858 -16.703 1.00 73.25 117 PHE A O 1
ATOM 993 N N . GLU A 1 118 ? -2.519 -5.730 -15.190 1.00 79.31 118 GLU A N 1
ATOM 994 C CA . GLU A 1 118 ? -3.579 -5.414 -16.159 1.00 79.31 118 GLU A CA 1
ATOM 995 C C . GLU A 1 118 ? -3.285 -4.113 -16.924 1.00 79.31 118 GLU A C 1
ATOM 997 O O . GLU A 1 118 ? -3.437 -4.055 -18.147 1.00 79.31 118 GLU A O 1
ATOM 1002 N N . LEU A 1 119 ? -2.809 -3.075 -16.229 1.00 72.88 119 LEU A N 1
ATOM 1003 C CA . LEU A 1 119 ? -2.469 -1.785 -16.838 1.00 72.88 119 LEU A CA 1
ATOM 1004 C C . LEU A 1 119 ? -1.256 -1.862 -17.772 1.00 72.88 119 LEU A C 1
ATOM 1006 O O . LEU A 1 119 ? -1.171 -1.080 -18.720 1.00 72.88 119 LEU A O 1
ATOM 1010 N N . SER A 1 120 ? -0.344 -2.810 -17.548 1.00 66.50 120 SER A N 1
ATOM 1011 C CA . SER A 1 120 ? 0.821 -3.039 -18.413 1.00 66.50 120 SER A CA 1
ATOM 1012 C C . SER A 1 120 ? 0.460 -3.591 -19.804 1.00 66.50 120 SER A C 1
ATOM 1014 O O . SER A 1 120 ? 1.321 -3.660 -20.683 1.00 66.50 120 SER A O 1
ATOM 1016 N N . GLY A 1 121 ? -0.805 -3.971 -20.030 1.00 65.38 121 GLY A N 1
ATOM 1017 C CA . GLY A 1 121 ? -1.289 -4.480 -21.316 1.00 65.38 121 GLY A CA 1
ATOM 1018 C C . GLY A 1 121 ? -0.843 -5.910 -21.636 1.00 65.38 121 GLY A C 1
ATOM 1019 O O . GLY A 1 121 ? -1.022 -6.364 -22.766 1.00 65.38 121 GLY A O 1
ATOM 1020 N N . LYS A 1 122 ? -0.273 -6.631 -20.663 1.00 56.66 122 LYS A N 1
ATOM 1021 C CA . LYS A 1 122 ? 0.021 -8.064 -20.776 1.00 56.66 122 LYS A CA 1
ATOM 1022 C C . LYS A 1 122 ? -1.248 -8.871 -20.492 1.00 56.66 122 LYS A C 1
ATOM 1024 O O . LYS A 1 122 ? -1.501 -9.247 -19.354 1.00 56.66 122 LYS A O 1
ATOM 1029 N N . ILE A 1 123 ? -2.042 -9.097 -21.539 1.00 44.84 123 ILE A N 1
ATOM 1030 C CA . ILE A 1 123 ? -3.093 -10.129 -21.593 1.00 44.84 123 ILE A CA 1
ATOM 1031 C C . ILE A 1 123 ? -2.475 -11.413 -22.145 1.00 44.84 123 ILE A C 1
ATOM 1033 O O . ILE A 1 123 ? -1.754 -11.313 -23.165 1.00 44.84 123 ILE A O 1
#

Secondary structure (DSSP, 8-state):
---EEEETT----HHHHHHHHHHHHHHHHHHHHHHHHHHHHHHHHHHHHHHS--HHHHHHHHHHHHHHHHHHHHHHHTEEEE--TT---HHHHHHHHHHHHHHHHHHHHHHHHHHHHHHTT--

Sequence (123 aa):
MDKIRIDFTSKRTEAGWQKVLDDFWYKVTPKWFELLTWVLILEAFTYISENYNLLLPKIVTAFSYTALFFYLQSIFYSIEFEGLPKIKSSFRKRAVSLVISGLLSYVLWLVLRELAFELSGKI

Foldseek 3Di:
DAAAEDAPPDPDDPVRVVVVVVVVCVVVVVVVVVLLVLLVVLLVLVLCCVVVVDPVSVVVSVVSLVVLLVVLLVVLLSYQYPHDPPDPDPVVSSVVSNVVSNVVSVVVSVVSVVVSVVVNVPD

pLDDT: mean 74.13, std 10.43, range [44.84, 89.81]